Protein AF-A0A380EKI6-F1 (afdb_monomer)

Secondary structure (DSSP, 8-state):
---S----SEEEEEEESS-HHHIIIIISSSS--GGG----HHHHHHHHHH-HHHHHHHHH--TT--SHHHHHHHHHHHHHHHHHHH-----TTSEEEEEEE--SSPPEEEETTEEEE-

Mean predicted aligned error: 5.76 Å

Nearest PDB structures (foldseek):
  4wd9-assembly1_A  TM=7.090E-01  e=1.081E-03  Lactococcus lactis subsp. lactis
  6ec8-assembly1_A  TM=7.408E-01  e=1.265E+00  Thermobispora bispora DSM 43833
  6ec7-assembly1_A  TM=7.057E-01  e=3.407E+00  Thermobispora bispora DSM 43833
  7chw-assembly1_D  TM=2.051E-01  e=2.009E+00  Escherichia coli

InterPro domains:
  IPR006827 Lantibiotic dehydratase, N-terminal [PF04738] (40-114)

Foldseek 3Di:
DDDPDDDDQKDKDFFFQAALVLCVVAPPDPDGDPVVPPQDPLNLVQCCQQPVVLSVLVVPDDCVDDDPSNVVSVVVSSVLSCQRHPPRPDDRSRMDMDMDGDDPDWDFDDDPPDTDTD

Organism: Staphylococcus aureus (NCBI:txid1280)

Sequence (118 aa):
MNTIYEPSSICMIRTPLLSVEFFNLFLNTEQIKYSDLQLNAQMKESILTTTFNLYCTLQEINFDGDNKKVRDAKESLLKYLIRMSTRPTPFGLLSGINLGHFVNEPTRLKVGNSIKNM

Radius of gyration: 19.7 Å; Cα contacts (8 Å, |Δi|>4): 124; chains: 1; bounding box: 50×30×52 Å

Solvent-accessible surface area (backbone atoms only — not comparabl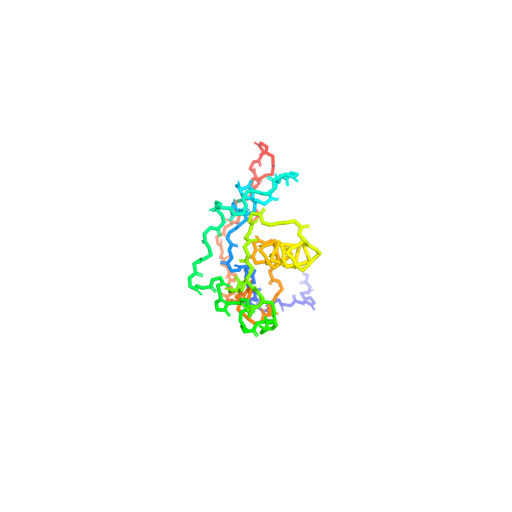e to full-atom values): 7199 Å² total; per-residue (Å²): 132,86,79,90,74,81,81,71,70,58,46,82,41,57,38,30,64,41,55,55,61,55,33,61,76,63,60,71,57,97,75,70,60,74,86,75,61,69,77,47,70,66,58,50,49,28,38,38,75,69,37,52,70,58,43,57,48,65,74,72,54,57,88,89,52,80,50,70,71,40,47,56,48,52,54,52,50,51,55,49,54,47,39,19,17,71,39,36,67,74,49,76,64,34,14,45,76,47,83,38,68,80,68,95,68,70,50,78,46,71,60,89,96,44,79,45,84,85

pLDDT: mean 91.77, std 7.47, range [61.34, 97.75]

Structure (mmCIF, N/CA/C/O backbone):
data_AF-A0A380EKI6-F1
#
_entry.id   AF-A0A380EKI6-F1
#
loop_
_atom_site.group_PDB
_atom_site.id
_atom_site.type_symbol
_atom_site.label_atom_id
_atom_site.label_alt_id
_atom_site.label_comp_id
_atom_site.label_asym_id
_atom_site.label_entity_id
_atom_site.label_seq_id
_atom_site.pdbx_PDB_ins_code
_atom_site.Cartn_x
_atom_site.Cartn_y
_atom_site.Cartn_z
_atom_site.occupancy
_atom_site.B_iso_or_equiv
_atom_site.auth_seq_id
_atom_site.auth_comp_id
_atom_site.auth_asym_id
_atom_site.auth_atom_id
_atom_site.pdbx_PDB_model_num
ATOM 1 N N . MET A 1 1 ? 32.087 0.991 -31.897 1.00 63.03 1 MET A N 1
ATOM 2 C CA . MET A 1 1 ? 32.115 1.150 -30.426 1.00 63.03 1 MET A CA 1
ATOM 3 C C . MET A 1 1 ? 31.980 -0.236 -29.826 1.00 63.03 1 MET A C 1
ATOM 5 O O . MET A 1 1 ? 31.053 -0.927 -30.222 1.00 63.03 1 MET A O 1
ATOM 9 N N . ASN A 1 2 ? 32.891 -0.663 -28.948 1.00 73.88 2 ASN A N 1
ATOM 10 C CA . ASN A 1 2 ? 32.706 -1.919 -28.216 1.00 73.88 2 ASN A CA 1
ATOM 11 C C . ASN A 1 2 ? 31.655 -1.696 -27.129 1.00 73.88 2 ASN A C 1
ATOM 13 O O . ASN A 1 2 ? 31.826 -0.829 -26.272 1.00 73.88 2 ASN A O 1
ATOM 17 N N . THR A 1 3 ? 30.564 -2.451 -27.187 1.00 79.44 3 THR A N 1
ATOM 18 C CA . THR A 1 3 ? 29.515 -2.434 -26.169 1.00 79.44 3 THR A CA 1
ATOM 19 C C . THR A 1 3 ? 30.062 -3.084 -24.897 1.00 79.44 3 THR A C 1
ATOM 21 O O . THR A 1 3 ? 30.379 -4.267 -24.897 1.00 79.44 3 THR A O 1
ATOM 24 N N . ILE A 1 4 ? 30.217 -2.308 -23.822 1.00 93.12 4 ILE A N 1
ATOM 25 C CA . ILE A 1 4 ? 30.750 -2.788 -22.529 1.00 93.12 4 ILE A CA 1
ATOM 26 C C . ILE A 1 4 ? 29.670 -3.378 -21.608 1.00 93.12 4 ILE A C 1
ATOM 28 O O . ILE A 1 4 ? 29.990 -3.915 -20.551 1.00 93.12 4 ILE A O 1
ATOM 32 N N . TYR A 1 5 ? 28.395 -3.250 -21.987 1.00 90.38 5 TYR A N 1
ATOM 33 C CA . TYR A 1 5 ? 27.251 -3.752 -21.233 1.00 90.38 5 TYR A CA 1
ATOM 34 C C . TYR A 1 5 ? 26.081 -4.073 -22.161 1.00 90.38 5 TYR A C 1
ATOM 36 O O . TYR A 1 5 ? 25.671 -3.231 -22.960 1.00 90.38 5 TYR A O 1
ATOM 44 N N . GLU A 1 6 ? 25.515 -5.262 -21.998 1.00 89.12 6 GLU A N 1
ATOM 45 C CA . GLU A 1 6 ? 24.295 -5.693 -22.669 1.00 89.12 6 GLU A CA 1
ATOM 46 C C . GLU A 1 6 ? 23.204 -5.908 -21.605 1.00 89.12 6 GLU A C 1
ATOM 48 O O . GLU A 1 6 ? 23.411 -6.695 -20.674 1.00 89.12 6 GLU A O 1
ATOM 53 N N . PRO A 1 7 ? 22.071 -5.180 -21.666 1.00 87.38 7 PRO A N 1
ATOM 54 C CA . PRO A 1 7 ? 20.991 -5.371 -20.712 1.00 87.38 7 PRO A CA 1
ATOM 55 C C . PRO A 1 7 ? 20.310 -6.724 -20.925 1.00 87.38 7 PRO A C 1
ATOM 57 O O . PRO A 1 7 ? 20.217 -7.233 -22.039 1.00 87.38 7 PRO A O 1
ATOM 60 N N . SER A 1 8 ? 19.756 -7.273 -19.846 1.00 91.56 8 SER A N 1
ATOM 61 C CA . SER A 1 8 ? 18.812 -8.387 -19.942 1.00 91.56 8 SER A CA 1
ATOM 62 C C . SER A 1 8 ? 17.632 -8.010 -20.845 1.00 91.56 8 SER A C 1
ATOM 64 O O . SER A 1 8 ? 17.140 -6.883 -20.785 1.00 91.56 8 SER A O 1
ATOM 66 N N . SER A 1 9 ? 17.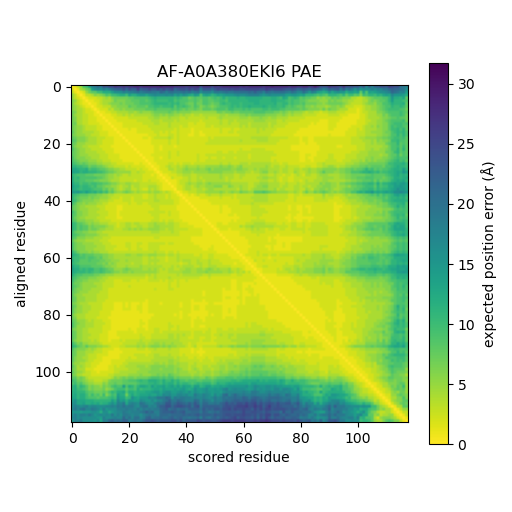116 -8.967 -21.622 1.00 90.81 9 SER A N 1
ATOM 67 C CA . SER A 1 9 ? 15.893 -8.788 -22.420 1.00 90.81 9 SER A CA 1
ATOM 68 C C . SER A 1 9 ? 14.625 -8.660 -21.566 1.00 90.81 9 SER A C 1
ATOM 70 O O . SER A 1 9 ? 13.565 -8.295 -22.082 1.00 90.81 9 SER A O 1
ATOM 72 N N . ILE A 1 10 ? 14.741 -8.938 -20.262 1.00 94.88 10 ILE A N 1
ATOM 73 C CA . ILE A 1 10 ? 13.667 -8.839 -19.275 1.00 94.88 10 ILE A CA 1
ATOM 74 C C . ILE A 1 10 ? 14.005 -7.863 -18.148 1.00 94.88 10 ILE A C 1
ATOM 76 O O . ILE A 1 10 ? 15.150 -7.776 -17.696 1.00 94.88 10 ILE A O 1
ATOM 80 N N . CYS A 1 11 ? 12.979 -7.185 -17.640 1.00 94.75 11 CYS A N 1
ATOM 81 C CA . CYS A 1 11 ? 13.043 -6.338 -16.454 1.00 94.75 11 CYS A CA 1
ATOM 82 C C . CYS A 1 11 ? 11.931 -6.697 -15.457 1.00 94.75 11 CYS A C 1
ATOM 84 O O . CYS A 1 11 ? 10.950 -7.353 -15.800 1.00 94.75 11 CYS A O 1
ATOM 86 N N . MET A 1 12 ? 12.077 -6.273 -14.201 1.00 96.06 12 MET A N 1
ATOM 87 C CA . MET A 1 12 ? 11.024 -6.421 -13.196 1.00 96.06 12 MET A CA 1
ATOM 88 C C . MET A 1 12 ? 10.156 -5.164 -13.169 1.00 96.06 12 MET A C 1
ATOM 90 O O . MET A 1 12 ? 10.627 -4.081 -12.816 1.00 96.06 12 MET A O 1
ATOM 94 N N . ILE A 1 13 ? 8.872 -5.325 -13.471 1.00 96.31 13 ILE A N 1
ATOM 95 C CA . ILE A 1 13 ? 7.844 -4.307 -13.265 1.00 96.31 13 ILE A CA 1
ATOM 96 C C . ILE A 1 13 ? 7.301 -4.471 -11.849 1.00 96.31 13 ILE A C 1
ATOM 98 O O . ILE A 1 13 ? 7.070 -5.587 -11.389 1.00 96.31 13 ILE A O 1
ATOM 102 N N . ARG A 1 14 ? 7.112 -3.356 -11.143 1.00 97.19 14 ARG A N 1
ATOM 103 C CA . ARG A 1 14 ? 6.589 -3.339 -9.774 1.00 97.19 14 ARG A CA 1
ATOM 104 C C . ARG A 1 14 ? 5.472 -2.313 -9.692 1.00 97.19 14 ARG A C 1
ATOM 106 O O . ARG A 1 14 ? 5.694 -1.159 -10.061 1.00 97.19 14 ARG A O 1
ATOM 113 N N . THR A 1 15 ? 4.305 -2.716 -9.208 1.00 96.81 15 THR A N 1
ATOM 114 C CA . THR A 1 15 ? 3.116 -1.853 -9.151 1.00 96.81 15 THR A CA 1
ATOM 115 C C . THR A 1 15 ? 2.470 -1.921 -7.770 1.00 96.81 15 THR A C 1
ATOM 117 O O . THR A 1 15 ? 2.395 -3.009 -7.193 1.00 96.81 15 THR A O 1
ATOM 120 N N . PRO A 1 16 ? 2.004 -0.792 -7.204 1.00 97.75 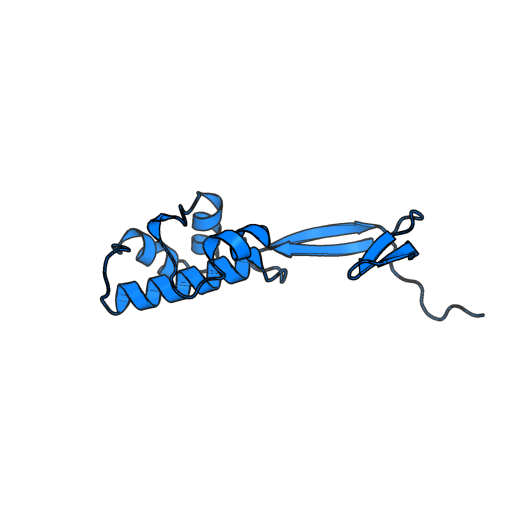16 PRO A N 1
ATOM 121 C CA . PRO A 1 16 ? 1.156 -0.822 -6.013 1.00 97.75 16 PRO A CA 1
ATOM 122 C C . PRO A 1 16 ? -0.140 -1.610 -6.284 1.00 97.75 16 PRO A C 1
ATOM 124 O O . PRO A 1 16 ? -0.527 -1.779 -7.441 1.00 97.75 16 PRO A O 1
ATOM 127 N N . LEU A 1 17 ? -0.794 -2.115 -5.232 1.00 97.06 17 LEU A N 1
ATOM 128 C CA . LEU A 1 17 ? -2.067 -2.840 -5.361 1.00 97.06 17 LEU A CA 1
ATOM 129 C C . LEU A 1 17 ? -3.196 -1.945 -5.899 1.00 97.06 17 LEU A C 1
ATOM 131 O O . LEU A 1 17 ? -4.021 -2.385 -6.694 1.00 97.06 17 LEU A O 1
ATOM 135 N N . LEU A 1 18 ? -3.248 -0.704 -5.424 1.00 96.75 18 LEU A N 1
ATOM 136 C CA . LEU A 1 18 ? -4.243 0.298 -5.782 1.00 96.75 18 LEU A CA 1
ATOM 137 C C . LEU A 1 18 ? -3.644 1.277 -6.790 1.00 96.75 18 LEU A C 1
ATOM 139 O O . LEU A 1 18 ? -2.434 1.507 -6.819 1.00 96.75 18 LEU A O 1
ATOM 143 N N . SER A 1 19 ? -4.501 1.892 -7.599 1.0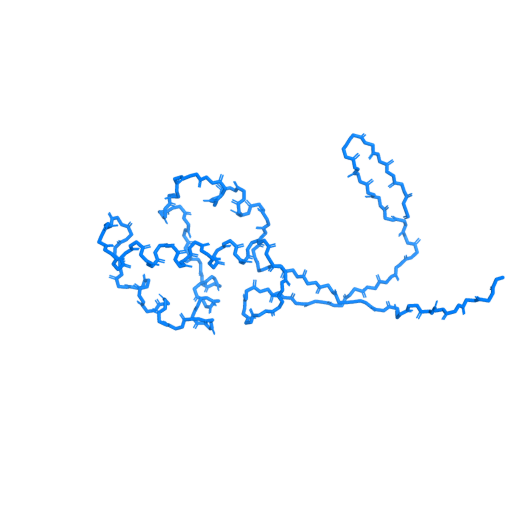0 95.38 19 SER A N 1
ATOM 144 C CA . SER A 1 19 ? -4.059 2.915 -8.540 1.00 95.38 19 SER A CA 1
ATOM 145 C C . SER A 1 19 ? -3.696 4.220 -7.819 1.00 95.38 19 SER A C 1
ATOM 147 O O . SER A 1 19 ? -4.162 4.494 -6.708 1.00 95.38 19 SER A O 1
ATOM 149 N N . VAL A 1 20 ? -2.882 5.058 -8.462 1.00 96.00 20 VAL A N 1
ATOM 150 C CA . VAL A 1 20 ? -2.536 6.384 -7.924 1.00 96.00 20 VAL A CA 1
ATOM 151 C C . VAL A 1 20 ? -3.759 7.311 -7.879 1.00 96.00 20 VAL A C 1
ATOM 153 O O . VAL A 1 20 ? -3.854 8.190 -7.026 1.00 96.00 20 VAL A O 1
ATOM 156 N N . GLU A 1 21 ? -4.749 7.084 -8.742 1.00 96.00 21 GLU A N 1
ATOM 157 C CA . GLU A 1 21 ? -6.028 7.793 -8.728 1.00 96.00 21 GLU A CA 1
ATOM 158 C C . GLU A 1 21 ? -6.792 7.551 -7.423 1.00 96.00 21 GLU A C 1
ATOM 160 O O . GLU A 1 21 ? -7.415 8.484 -6.926 1.00 96.00 21 GLU A O 1
ATOM 165 N N . PHE A 1 22 ? -6.690 6.362 -6.812 1.00 95.69 22 PHE A N 1
ATOM 166 C CA . PHE A 1 22 ? -7.267 6.112 -5.486 1.00 95.69 22 PHE A CA 1
ATOM 167 C C . PHE A 1 22 ? -6.705 7.086 -4.441 1.00 95.69 22 PHE A C 1
ATOM 169 O O . PHE A 1 22 ? -7.459 7.676 -3.667 1.00 95.69 22 PHE A O 1
ATOM 176 N N . PHE A 1 23 ? -5.384 7.300 -4.442 1.00 96.31 23 PHE A N 1
ATOM 177 C CA . PHE A 1 23 ? -4.756 8.290 -3.567 1.00 96.31 23 PHE A CA 1
ATOM 178 C C . PHE A 1 23 ? -5.297 9.693 -3.849 1.00 96.31 23 PHE A C 1
ATOM 180 O O . PHE A 1 23 ? -5.732 10.377 -2.926 1.00 96.31 23 PHE A O 1
ATOM 187 N N . ASN A 1 24 ? -5.321 10.103 -5.118 1.00 95.50 24 ASN A N 1
ATOM 188 C CA . ASN A 1 24 ? -5.755 11.446 -5.501 1.00 95.50 24 ASN A CA 1
ATOM 189 C C . ASN A 1 24 ? -7.221 11.728 -5.145 1.00 95.50 24 ASN A C 1
ATOM 191 O O . ASN A 1 24 ? -7.538 12.842 -4.742 1.00 95.50 24 ASN A O 1
ATOM 195 N N . LEU A 1 25 ? -8.101 10.734 -5.287 1.00 94.00 25 LEU A N 1
ATOM 196 C CA . LEU A 1 25 ? -9.533 10.882 -5.031 1.00 94.00 25 LEU A CA 1
ATOM 197 C C . LEU A 1 25 ? -9.875 10.858 -3.540 1.00 94.00 25 LEU A C 1
ATOM 199 O O . LEU A 1 25 ? -10.747 11.610 -3.113 1.00 94.00 25 LEU A O 1
ATOM 203 N N . PHE A 1 26 ? -9.212 10.003 -2.754 1.00 94.62 26 PHE A N 1
ATOM 204 C CA . PHE A 1 26 ? -9.653 9.716 -1.385 1.00 94.62 26 PHE A CA 1
ATOM 205 C C . PHE A 1 26 ? -8.666 10.118 -0.287 1.00 94.62 26 PHE A C 1
ATOM 207 O O . PHE A 1 26 ? -9.081 10.315 0.854 1.00 94.62 26 PHE A O 1
ATOM 214 N N . LEU A 1 27 ? -7.367 10.202 -0.592 1.00 95.19 27 LEU A N 1
ATOM 215 C CA . LEU A 1 27 ? -6.306 10.335 0.416 1.00 95.19 27 LEU A CA 1
ATOM 216 C C . LEU A 1 27 ? -5.540 11.659 0.329 1.00 95.19 27 LEU A C 1
ATOM 218 O O . LEU A 1 27 ? -4.937 12.074 1.314 1.00 95.19 27 LEU A O 1
ATOM 222 N N . ASN A 1 28 ? -5.560 12.326 -0.827 1.00 94.75 28 ASN A N 1
ATOM 223 C CA . ASN A 1 28 ? -4.864 13.590 -1.062 1.00 94.75 28 ASN A CA 1
ATOM 224 C C . ASN A 1 28 ? -5.671 14.798 -0.550 1.00 94.75 28 ASN A C 1
ATOM 226 O O . ASN A 1 28 ? -6.026 15.702 -1.303 1.00 94.75 28 ASN A O 1
ATOM 230 N N . THR A 1 29 ? -6.018 14.775 0.734 1.00 93.12 29 THR A N 1
ATOM 231 C CA . THR A 1 29 ? -6.798 15.813 1.415 1.00 93.12 29 THR A CA 1
ATOM 232 C C . THR A 1 29 ? -6.396 15.891 2.885 1.00 93.12 29 THR A C 1
ATOM 234 O O . THR A 1 29 ? -5.965 14.901 3.475 1.00 93.12 29 THR A O 1
ATOM 237 N N . GLU A 1 30 ? -6.561 17.062 3.497 1.00 89.88 30 GLU A N 1
ATOM 238 C CA . GLU A 1 30 ? -6.305 17.264 4.928 1.00 89.88 30 GLU A CA 1
ATOM 239 C C . GLU A 1 30 ? -7.364 16.592 5.815 1.00 89.88 30 GLU A C 1
ATOM 241 O O . GLU A 1 30 ? -7.083 16.223 6.955 1.00 89.88 30 GLU A O 1
ATOM 246 N N . GLN A 1 31 ? -8.584 16.410 5.298 1.00 90.25 31 GLN A N 1
ATOM 247 C CA . GLN A 1 31 ? -9.706 15.833 6.038 1.00 90.25 31 GLN A CA 1
ATOM 248 C C . GLN A 1 31 ? -10.199 14.557 5.358 1.00 90.25 31 GLN A C 1
ATOM 250 O O . GLN A 1 31 ? -11.005 14.587 4.427 1.00 90.25 31 GLN A O 1
ATOM 255 N N . ILE A 1 32 ? -9.705 13.418 5.845 1.00 91.75 32 ILE A N 1
ATOM 256 C CA . ILE A 1 32 ? -10.084 12.096 5.346 1.00 91.75 32 ILE A CA 1
ATOM 257 C C . ILE A 1 32 ? -11.497 11.738 5.813 1.00 91.75 32 ILE A C 1
ATOM 259 O O . ILE A 1 32 ? -11.768 11.635 7.012 1.00 91.75 32 ILE A O 1
ATOM 263 N N . LYS A 1 33 ? -12.385 11.469 4.854 1.00 90.00 33 LYS A N 1
ATOM 264 C CA . LYS A 1 33 ? -13.718 10.912 5.104 1.00 90.00 33 LYS A CA 1
ATOM 265 C C . LYS A 1 33 ? -13.644 9.389 5.115 1.00 90.00 33 LYS A C 1
ATOM 267 O O . LYS A 1 33 ? -13.760 8.737 4.083 1.00 90.00 33 LYS A O 1
ATOM 272 N N . TYR A 1 34 ? -13.435 8.807 6.296 1.00 88.25 34 TYR A N 1
ATOM 273 C CA . TYR A 1 34 ? -13.297 7.351 6.446 1.00 88.25 34 TYR A CA 1
ATOM 274 C C . TYR A 1 34 ? -14.546 6.563 6.014 1.00 88.25 34 TYR A C 1
ATOM 276 O O . TYR A 1 34 ? -14.415 5.409 5.613 1.00 88.25 34 TYR A O 1
ATOM 284 N N . SER A 1 35 ? -15.728 7.190 6.025 1.00 82.88 35 SER A N 1
ATOM 285 C CA . SER A 1 35 ? -16.971 6.638 5.467 1.00 82.88 35 SER A CA 1
ATOM 286 C C . SER A 1 35 ? -16.869 6.289 3.979 1.00 82.88 35 SER A C 1
ATOM 288 O O . SER A 1 35 ? -17.494 5.331 3.526 1.00 82.88 35 SER A O 1
ATOM 290 N N . ASP A 1 36 ? -16.067 7.044 3.227 1.00 85.50 36 ASP A N 1
ATOM 291 C CA . ASP A 1 36 ? -15.981 6.946 1.767 1.00 85.50 36 ASP A CA 1
ATOM 292 C C . ASP A 1 36 ? -14.956 5.880 1.340 1.00 85.50 36 ASP A C 1
ATOM 294 O O . ASP A 1 36 ? -14.986 5.388 0.215 1.00 85.50 36 ASP A O 1
ATOM 298 N N . LEU A 1 37 ? -14.075 5.464 2.258 1.00 87.19 37 LEU A N 1
ATOM 299 C CA . LEU A 1 37 ? -12.963 4.539 2.018 1.00 87.19 37 LEU A CA 1
ATOM 300 C C . LEU A 1 37 ? -13.363 3.058 1.943 1.00 87.19 37 LEU A C 1
ATOM 302 O O . LEU A 1 37 ? -12.479 2.219 2.094 1.00 87.19 37 LEU A O 1
ATOM 306 N N . GLN A 1 38 ? -14.652 2.736 1.752 1.00 84.12 38 GLN A N 1
ATOM 307 C CA . GLN A 1 38 ? -15.238 1.383 1.810 1.00 84.12 38 GLN A CA 1
ATOM 308 C C . GLN A 1 38 ? -14.220 0.261 1.54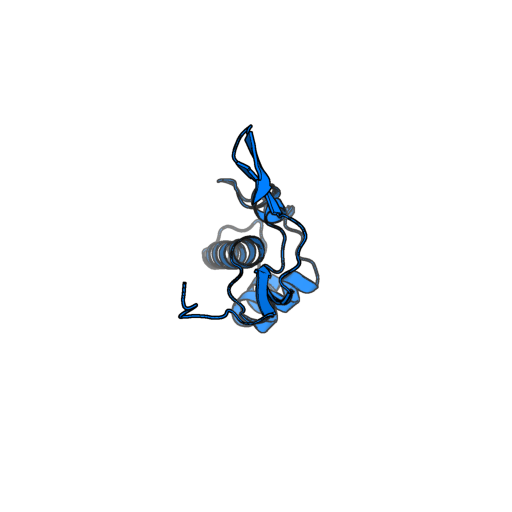1 1.00 84.12 38 GLN A C 1
ATOM 310 O O . GLN A 1 38 ? -13.914 -0.074 0.396 1.00 84.12 38 GLN A O 1
ATOM 315 N N . LEU A 1 39 ? -13.671 -0.313 2.622 1.00 91.62 39 LEU A N 1
ATOM 316 C CA . LEU A 1 39 ? -12.585 -1.283 2.510 1.00 91.62 39 LEU A CA 1
ATOM 317 C C . LEU A 1 39 ? -13.125 -2.578 1.901 1.00 91.62 39 LEU A C 1
ATOM 319 O O . LEU A 1 39 ? -13.877 -3.321 2.546 1.00 91.62 39 LEU A O 1
ATOM 323 N N . ASN A 1 40 ? -12.725 -2.850 0.662 1.00 93.06 40 ASN A N 1
ATOM 324 C CA . ASN A 1 40 ? -13.093 -4.076 -0.030 1.00 93.06 40 ASN A CA 1
ATOM 325 C C . ASN A 1 40 ? -12.332 -5.292 0.542 1.00 93.06 40 ASN A C 1
ATOM 327 O O . ASN A 1 40 ? -11.444 -5.161 1.391 1.00 93.06 40 ASN A O 1
ATOM 331 N N . ALA A 1 41 ? -12.700 -6.494 0.092 1.00 95.25 41 ALA A N 1
ATOM 332 C CA . ALA A 1 41 ? -12.098 -7.736 0.576 1.00 95.25 41 ALA A CA 1
ATOM 333 C C . ALA A 1 41 ? -10.575 -7.777 0.362 1.00 95.25 41 ALA A C 1
ATOM 335 O O . ALA A 1 41 ? -9.851 -8.140 1.284 1.00 95.25 41 ALA A O 1
ATOM 336 N N . GLN A 1 42 ? -10.091 -7.321 -0.798 1.00 95.00 42 GLN A N 1
ATOM 337 C CA . GLN A 1 42 ? -8.661 -7.303 -1.116 1.00 95.00 42 GLN A CA 1
ATOM 338 C C . GLN A 1 42 ? -7.891 -6.381 -0.167 1.00 95.00 42 GLN A C 1
ATOM 340 O O . GLN A 1 42 ? -6.876 -6.776 0.388 1.00 95.00 42 GLN A O 1
ATOM 345 N N . MET A 1 43 ? -8.398 -5.175 0.098 1.00 96.06 43 MET A N 1
ATOM 346 C CA . MET A 1 43 ? -7.761 -4.232 1.024 1.00 96.06 43 MET A CA 1
ATOM 347 C C . MET A 1 43 ? -7.703 -4.795 2.447 1.00 96.06 43 MET A C 1
ATOM 349 O O . MET A 1 43 ? -6.683 -4.672 3.126 1.00 96.06 43 MET A O 1
ATOM 353 N N . LYS A 1 44 ? -8.789 -5.433 2.898 1.00 95.81 44 LYS A N 1
ATOM 354 C CA . LYS A 1 44 ? -8.857 -6.081 4.214 1.00 95.81 44 LYS A CA 1
ATOM 355 C C . LYS A 1 44 ? -7.860 -7.230 4.325 1.00 95.81 44 LYS A C 1
ATOM 357 O O . LYS A 1 44 ? -7.146 -7.304 5.321 1.00 95.81 44 LYS A O 1
ATOM 362 N N . GLU A 1 45 ? -7.772 -8.078 3.305 1.00 97.06 45 GLU A N 1
ATOM 363 C CA . GLU A 1 45 ? -6.815 -9.184 3.242 1.00 97.06 45 GLU A CA 1
ATOM 364 C C . GLU A 1 45 ? -5.364 -8.682 3.202 1.00 97.06 45 GLU A C 1
ATOM 366 O O . GLU A 1 45 ? -4.497 -9.195 3.914 1.00 97.06 45 GLU A O 1
ATOM 371 N N . SER A 1 46 ? -5.092 -7.615 2.450 1.00 96.81 46 SER A N 1
ATOM 372 C CA . SER A 1 46 ? -3.771 -6.990 2.411 1.00 96.81 46 SER A CA 1
ATOM 373 C C . SER A 1 46 ? -3.350 -6.421 3.763 1.00 96.81 46 SER A C 1
ATOM 375 O O . SER A 1 46 ? -2.192 -6.565 4.160 1.00 96.81 46 SER A O 1
ATOM 377 N N . ILE A 1 47 ? -4.280 -5.821 4.510 1.00 97.12 47 ILE A N 1
ATOM 378 C CA . ILE A 1 47 ? -4.018 -5.363 5.879 1.00 97.12 47 ILE A CA 1
ATOM 379 C C . ILE A 1 47 ? -3.830 -6.561 6.815 1.00 97.12 47 ILE A C 1
ATOM 381 O O . ILE A 1 47 ? -2.862 -6.572 7.567 1.00 97.12 47 ILE A O 1
ATOM 385 N N . LEU A 1 48 ? -4.691 -7.580 6.745 1.00 96.69 48 LEU A N 1
ATOM 386 C CA . LEU A 1 48 ? -4.607 -8.798 7.559 1.00 96.69 48 LEU A CA 1
ATOM 387 C C . LEU A 1 48 ? -3.243 -9.485 7.430 1.00 96.69 48 LEU A C 1
ATOM 389 O O . LEU A 1 48 ? -2.594 -9.768 8.436 1.00 96.69 48 LEU A O 1
ATOM 393 N N . THR A 1 49 ? -2.799 -9.716 6.195 1.00 94.50 49 THR A N 1
ATOM 394 C CA . THR A 1 49 ? -1.531 -10.399 5.890 1.00 94.50 49 THR A CA 1
ATOM 395 C C . THR A 1 49 ? -0.303 -9.568 6.248 1.00 94.50 49 THR A C 1
ATOM 397 O O . THR A 1 49 ? 0.766 -10.126 6.485 1.00 94.50 49 THR A O 1
ATOM 400 N N . THR A 1 50 ? -0.442 -8.243 6.322 1.00 93.75 50 THR A N 1
ATOM 401 C CA . THR A 1 50 ? 0.672 -7.349 6.649 1.00 93.75 50 THR A CA 1
ATOM 402 C C . THR A 1 50 ? 0.742 -6.992 8.136 1.00 93.75 50 THR A C 1
ATOM 404 O O . THR A 1 50 ? 1.824 -6.827 8.697 1.00 93.75 50 THR A O 1
ATOM 407 N N . THR A 1 51 ? -0.407 -6.834 8.789 1.00 94.62 51 THR A N 1
ATOM 408 C CA . THR A 1 51 ? -0.516 -6.415 10.186 1.00 94.62 51 THR A CA 1
ATOM 409 C C . THR A 1 51 ? -1.824 -6.898 10.819 1.00 94.62 51 THR A C 1
ATOM 411 O O . THR A 1 51 ? -2.849 -6.214 10.868 1.00 94.62 51 THR A O 1
ATOM 414 N N . PHE A 1 52 ? -1.759 -8.097 11.394 1.00 95.56 52 PHE A N 1
ATOM 415 C CA . PHE A 1 52 ? -2.886 -8.726 12.079 1.00 95.56 52 PHE A CA 1
ATOM 416 C C . PHE A 1 52 ? -3.514 -7.833 13.167 1.00 95.56 52 PHE A C 1
ATOM 418 O O . PHE A 1 52 ? -4.731 -7.686 13.227 1.00 95.56 52 PHE A O 1
ATOM 425 N N . ASN A 1 53 ? -2.695 -7.160 13.984 1.00 96.56 53 ASN A N 1
ATOM 426 C CA . ASN A 1 53 ? -3.192 -6.302 15.067 1.00 96.56 53 ASN A CA 1
ATOM 427 C C . ASN A 1 53 ? -4.016 -5.110 14.559 1.00 96.56 53 ASN A C 1
ATOM 429 O O . ASN A 1 53 ? -5.039 -4.772 15.161 1.00 96.56 53 ASN A O 1
ATOM 433 N N . LEU A 1 54 ? -3.596 -4.475 13.456 1.00 96.56 54 LEU A N 1
ATOM 434 C CA . LEU A 1 54 ? -4.379 -3.402 12.848 1.00 96.56 54 LEU A CA 1
ATOM 435 C C . LEU A 1 54 ? -5.691 -3.962 12.300 1.00 96.56 54 LEU A C 1
ATOM 437 O O . LEU A 1 54 ? -6.740 -3.394 12.576 1.00 96.56 54 LEU A O 1
ATOM 441 N N . TYR A 1 55 ? -5.650 -5.093 11.592 1.00 97.25 55 TYR A N 1
ATOM 442 C CA . TYR A 1 55 ? -6.854 -5.745 11.075 1.00 97.25 55 TYR A CA 1
ATOM 443 C C . TYR A 1 55 ? -7.886 -6.041 12.176 1.00 97.25 55 TYR A C 1
ATOM 445 O O . TYR A 1 55 ? -9.057 -5.699 12.021 1.00 97.25 55 TYR A O 1
ATOM 453 N N . CYS A 1 56 ? -7.465 -6.613 13.307 1.00 97.38 56 CYS A N 1
ATOM 454 C CA . CYS A 1 56 ? -8.346 -6.841 14.456 1.00 97.38 56 CYS A CA 1
ATOM 455 C C . CYS A 1 56 ? -8.899 -5.527 15.015 1.00 97.38 56 CYS A C 1
ATOM 457 O O . CYS A 1 56 ? -10.103 -5.392 15.209 1.00 97.38 56 CYS A O 1
ATOM 459 N N . THR A 1 57 ? -8.039 -4.520 15.188 1.00 96.88 57 THR A N 1
ATOM 460 C CA . THR A 1 57 ? -8.455 -3.207 15.698 1.00 96.88 57 THR A CA 1
ATOM 461 C C . THR A 1 57 ? -9.526 -2.567 14.811 1.00 96.88 57 THR A C 1
ATOM 463 O O . THR A 1 57 ? -10.509 -2.046 15.329 1.00 96.88 57 THR A O 1
ATOM 466 N N . LEU A 1 58 ? -9.376 -2.638 13.484 1.00 95.12 58 LEU A N 1
ATOM 467 C CA . LEU A 1 58 ? -10.324 -2.065 12.521 1.00 95.12 58 LEU A CA 1
ATOM 468 C C . LEU A 1 58 ? -11.713 -2.720 12.559 1.00 95.12 58 LEU A C 1
ATOM 470 O O . LEU A 1 58 ? -12.674 -2.093 12.123 1.00 95.12 58 LEU A O 1
ATOM 474 N N . GLN A 1 59 ? -11.833 -3.946 13.075 1.00 93.44 59 GLN A N 1
ATOM 475 C CA . GLN A 1 59 ? -13.126 -4.618 13.259 1.00 93.44 59 GLN A CA 1
ATOM 476 C C . GLN A 1 59 ? -13.862 -4.162 14.525 1.00 93.44 59 GLN A C 1
ATOM 478 O O . GLN A 1 59 ? -15.079 -4.295 14.607 1.00 93.44 59 GLN A O 1
ATOM 483 N N . GLU A 1 60 ? -13.136 -3.636 15.511 1.00 94.12 60 GLU A N 1
ATOM 484 C CA . GLU A 1 60 ? -13.687 -3.262 16.817 1.00 94.12 60 GLU A CA 1
ATOM 485 C C . GLU A 1 60 ? -13.993 -1.767 16.936 1.00 94.12 60 GLU A C 1
ATOM 487 O O . GLU A 1 60 ? -14.785 -1.358 17.787 1.00 94.12 60 GLU A O 1
ATOM 492 N N . ILE A 1 61 ? -13.312 -0.925 16.154 1.00 94.12 61 ILE A N 1
ATOM 493 C CA . ILE A 1 61 ? -13.433 0.525 16.293 1.00 94.12 61 ILE A CA 1
ATOM 494 C C . ILE A 1 61 ? -14.667 1.081 15.580 1.00 94.12 61 ILE A C 1
ATOM 496 O O . ILE A 1 61 ? -15.036 0.658 14.489 1.00 94.12 61 ILE A O 1
ATOM 500 N N . ASN A 1 62 ? -15.243 2.128 16.170 1.00 92.31 62 ASN A N 1
ATOM 501 C CA . ASN A 1 62 ? -16.148 3.025 15.465 1.00 92.31 62 ASN A CA 1
ATOM 502 C C . ASN A 1 62 ? -15.333 4.158 14.818 1.00 92.31 62 ASN A C 1
ATOM 504 O O . ASN A 1 62 ? -14.667 4.920 15.525 1.00 92.31 62 ASN A O 1
ATOM 508 N N . PHE A 1 63 ? -15.402 4.284 13.490 1.00 90.56 63 PHE A N 1
ATOM 509 C CA . PHE A 1 63 ? -14.705 5.332 12.737 1.00 90.56 63 PHE A CA 1
ATOM 510 C C . PHE A 1 63 ? -15.216 6.749 13.021 1.00 90.56 63 PHE A C 1
ATOM 512 O O . PHE A 1 63 ? -14.479 7.696 12.762 1.00 90.56 63 PHE A O 1
ATOM 519 N N . ASP A 1 64 ? -16.389 6.923 13.625 1.00 90.44 64 ASP A N 1
ATOM 520 C CA . ASP A 1 64 ? -16.865 8.243 14.064 1.00 90.44 64 ASP A CA 1
ATOM 521 C C . ASP A 1 64 ? -16.289 8.653 15.431 1.00 90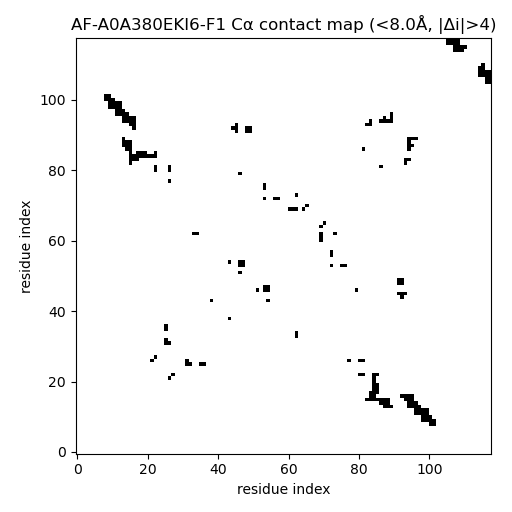.44 64 ASP A C 1
ATOM 523 O O . ASP A 1 64 ? -16.419 9.797 15.860 1.00 90.44 64 ASP A O 1
ATOM 527 N N . GLY A 1 65 ? -15.612 7.733 16.126 1.00 91.38 65 GLY A N 1
ATOM 528 C CA . GLY A 1 65 ? -14.961 8.013 17.401 1.00 91.38 65 GLY A CA 1
ATOM 529 C C . GLY A 1 65 ? -13.676 8.839 17.270 1.00 91.38 65 GLY A C 1
ATOM 530 O O . GLY A 1 65 ? -13.023 8.867 16.221 1.00 91.38 65 GLY A O 1
ATOM 531 N N . ASP A 1 66 ? -13.272 9.451 18.386 1.00 93.31 66 ASP A N 1
ATOM 532 C CA . ASP A 1 66 ? -12.052 10.275 18.474 1.00 93.31 66 ASP A CA 1
ATOM 533 C C . ASP A 1 66 ? -11.155 9.938 19.683 1.00 93.31 66 ASP A C 1
ATOM 535 O O . ASP A 1 66 ? -10.245 10.672 20.069 1.00 93.31 66 ASP A O 1
ATOM 539 N N . ASN A 1 67 ? -11.382 8.784 20.315 1.00 96.56 67 ASN A N 1
ATOM 540 C CA . ASN A 1 67 ? -10.472 8.324 21.361 1.00 96.56 67 ASN A CA 1
ATOM 541 C C . ASN A 1 67 ? -9.099 7.947 20.769 1.00 96.56 67 ASN A C 1
ATOM 543 O O . ASN A 1 67 ? -8.965 7.670 19.575 1.00 96.56 67 ASN A O 1
ATOM 547 N N . LYS A 1 68 ? -8.072 7.882 21.626 1.00 96.56 68 LYS A N 1
ATOM 548 C CA . LYS A 1 68 ? -6.692 7.585 21.212 1.00 96.56 68 LYS A CA 1
ATOM 549 C C . LYS A 1 68 ? -6.584 6.325 20.337 1.00 96.56 68 LYS A C 1
ATOM 551 O O . LYS A 1 68 ? -5.978 6.399 19.277 1.00 96.56 68 LYS A O 1
ATOM 556 N N . LYS A 1 69 ? -7.224 5.214 20.729 1.00 95.75 69 LYS A N 1
ATOM 557 C CA . LYS A 1 69 ? -7.202 3.947 19.968 1.00 95.75 69 LYS A CA 1
ATOM 558 C C . LYS A 1 69 ? -7.748 4.139 18.547 1.00 95.75 69 LYS A C 1
ATOM 560 O O . LYS A 1 69 ? -7.156 3.634 17.599 1.00 95.75 69 LYS A O 1
ATOM 565 N N . VAL A 1 70 ? -8.847 4.881 18.394 1.00 96.06 70 VAL A N 1
ATOM 566 C CA . VAL A 1 70 ? -9.453 5.160 17.082 1.00 96.06 70 VAL A CA 1
ATOM 567 C C . VAL A 1 70 ? -8.537 6.031 16.223 1.00 96.06 70 VAL A C 1
ATOM 569 O O . VAL A 1 70 ? -8.348 5.726 15.048 1.00 96.06 70 VAL A O 1
ATOM 572 N N . ARG A 1 71 ? -7.933 7.081 16.792 1.00 95.44 71 ARG A N 1
ATOM 573 C CA . ARG A 1 71 ? -7.002 7.959 16.061 1.00 95.44 71 ARG A CA 1
ATOM 574 C C . ARG A 1 71 ? -5.765 7.204 15.575 1.00 95.44 71 ARG A C 1
ATOM 576 O O . ARG A 1 71 ? -5.433 7.289 14.396 1.00 95.44 71 ARG A O 1
ATOM 583 N N . ASP A 1 72 ? -5.159 6.398 16.444 1.00 96.69 72 ASP A N 1
ATOM 584 C CA . AS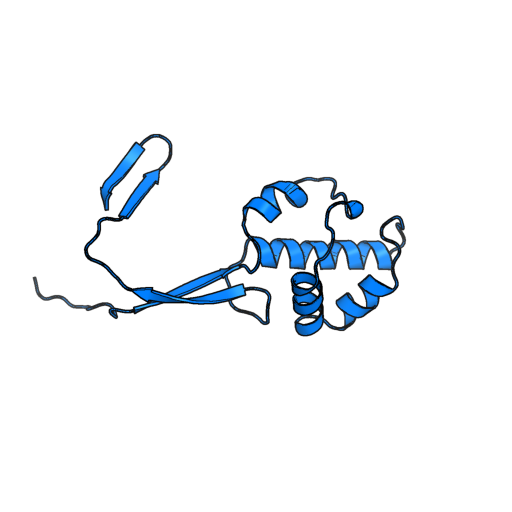P A 1 72 ? -3.969 5.606 16.115 1.00 96.69 72 ASP A CA 1
ATOM 585 C C . ASP A 1 72 ? -4.276 4.571 15.007 1.00 96.69 72 ASP A C 1
ATOM 587 O O . ASP A 1 72 ? -3.476 4.351 14.090 1.00 96.69 72 ASP A O 1
ATOM 591 N N . ALA A 1 73 ? -5.467 3.960 15.046 1.00 96.50 73 ALA A N 1
ATOM 592 C CA . ALA A 1 73 ? -5.933 3.025 14.022 1.00 96.50 73 ALA A CA 1
ATOM 593 C C . ALA A 1 73 ? -6.220 3.713 12.678 1.00 96.50 73 ALA A C 1
ATOM 595 O O . ALA A 1 73 ? -5.809 3.203 11.636 1.00 96.50 73 ALA A O 1
ATOM 596 N N . LYS A 1 74 ? -6.874 4.883 12.696 1.00 95.44 74 LYS A N 1
ATOM 597 C CA . LYS A 1 74 ? -7.122 5.730 11.517 1.00 95.44 74 LYS A CA 1
ATOM 598 C C . LYS A 1 74 ? -5.816 6.132 10.831 1.00 95.44 74 LYS A C 1
ATOM 600 O O . LYS A 1 74 ? -5.668 5.933 9.627 1.00 95.44 74 LYS A O 1
ATOM 605 N N . GLU A 1 75 ? -4.844 6.618 11.601 1.00 95.31 75 GLU A N 1
ATOM 606 C CA . GLU A 1 75 ? -3.523 6.995 11.092 1.00 95.31 75 GLU A CA 1
ATOM 607 C C . GLU A 1 75 ? -2.787 5.791 10.485 1.00 95.31 75 GLU A C 1
ATOM 609 O O . GLU A 1 75 ? -2.206 5.876 9.401 1.00 95.31 75 GLU A O 1
ATOM 614 N N . SER A 1 76 ? -2.840 4.640 11.158 1.00 96.94 76 SER A N 1
ATOM 615 C CA . SER A 1 76 ? -2.227 3.407 10.662 1.00 96.94 76 SER A CA 1
ATOM 616 C C . SER A 1 76 ? -2.882 2.926 9.366 1.00 96.94 76 SER A C 1
ATOM 618 O O . SER A 1 76 ? -2.176 2.608 8.408 1.00 96.94 76 SER A O 1
ATOM 620 N N . LEU A 1 77 ? -4.218 2.922 9.298 1.00 96.75 77 LEU A N 1
ATOM 621 C CA . LEU A 1 77 ? -4.962 2.594 8.083 1.00 96.75 77 LEU A CA 1
ATOM 622 C C . LEU A 1 77 ? -4.566 3.527 6.935 1.00 96.75 77 LEU A C 1
ATOM 624 O O . LEU A 1 77 ? -4.233 3.047 5.853 1.00 96.75 77 LEU A O 1
ATOM 628 N N . LEU A 1 78 ? -4.528 4.838 7.183 1.00 96.19 78 LEU A N 1
ATOM 629 C CA . LEU A 1 78 ? -4.141 5.834 6.187 1.00 96.19 78 LEU A CA 1
ATOM 630 C C . LEU A 1 78 ? -2.741 5.553 5.619 1.00 96.19 78 LEU A C 1
ATOM 632 O O . LEU A 1 78 ? -2.568 5.535 4.401 1.00 96.19 78 LEU A O 1
ATOM 636 N N . LYS A 1 79 ? -1.755 5.240 6.471 1.00 96.44 79 LYS A N 1
ATOM 637 C CA . LYS A 1 79 ? -0.398 4.861 6.030 1.00 96.44 79 LYS A CA 1
ATOM 638 C C . LYS A 1 79 ? -0.408 3.655 5.086 1.00 96.44 79 LYS A C 1
ATOM 640 O O . LYS A 1 79 ? 0.306 3.666 4.080 1.00 96.44 79 LYS A O 1
ATOM 645 N N . TYR A 1 80 ? -1.210 2.629 5.378 1.00 97.31 80 TYR A N 1
ATOM 646 C CA . TYR A 1 80 ? -1.324 1.452 4.511 1.00 97.31 80 TYR A CA 1
ATOM 647 C C . TYR A 1 80 ? -2.044 1.756 3.197 1.00 97.31 80 TYR A C 1
ATOM 649 O O . TYR A 1 80 ? -1.584 1.304 2.152 1.00 97.31 80 TYR A O 1
ATOM 657 N N . LEU A 1 81 ? -3.112 2.554 3.217 1.00 97.06 81 LEU A N 1
ATOM 658 C CA . LEU A 1 81 ? -3.828 2.966 2.006 1.00 97.06 81 LEU A CA 1
ATOM 659 C C . LEU A 1 81 ? -2.945 3.804 1.073 1.00 97.06 81 LEU A C 1
ATOM 661 O O . LEU A 1 81 ? -2.888 3.535 -0.128 1.00 97.06 81 LEU A O 1
ATOM 665 N N . ILE A 1 82 ? -2.191 4.760 1.626 1.00 96.94 82 ILE A N 1
ATOM 666 C CA . ILE A 1 82 ? -1.196 5.538 0.875 1.00 96.94 82 ILE A CA 1
ATOM 667 C C . ILE A 1 82 ? -0.137 4.598 0.300 1.00 96.94 82 ILE A C 1
ATOM 669 O O . ILE A 1 82 ? 0.156 4.647 -0.894 1.00 96.94 82 ILE A O 1
ATOM 673 N N . ARG A 1 83 ? 0.418 3.689 1.111 1.00 96.88 83 ARG A N 1
ATOM 674 C CA . ARG A 1 83 ? 1.419 2.723 0.641 1.00 96.88 83 ARG A CA 1
ATOM 675 C C . ARG A 1 83 ? 0.897 1.874 -0.522 1.00 96.88 83 ARG A C 1
ATOM 677 O O . ARG A 1 83 ? 1.609 1.739 -1.513 1.00 96.88 83 ARG A O 1
ATOM 684 N N . MET A 1 84 ? -0.322 1.346 -0.412 1.00 97.12 84 MET A N 1
ATOM 685 C CA . MET A 1 84 ? -0.949 0.504 -1.436 1.00 97.12 84 MET A CA 1
ATOM 686 C C . MET A 1 84 ? -1.273 1.249 -2.730 1.00 97.12 84 MET A C 1
ATOM 688 O O . MET A 1 84 ? -1.438 0.584 -3.740 1.00 97.12 84 MET A O 1
ATOM 692 N N . SER A 1 85 ? -1.350 2.582 -2.725 1.00 97.50 85 SER A N 1
ATOM 693 C CA . SER A 1 85 ? -1.675 3.402 -3.906 1.00 97.50 85 SER A CA 1
ATOM 694 C C . SER A 1 85 ? -0.476 4.133 -4.519 1.00 97.50 85 SER A C 1
ATOM 696 O O . SER A 1 85 ? -0.551 4.590 -5.655 1.00 97.50 85 SER A O 1
ATOM 698 N N . THR A 1 86 ? 0.647 4.251 -3.799 1.00 97.00 86 THR A N 1
ATOM 699 C CA . THR A 1 86 ? 1.768 5.118 -4.224 1.00 97.00 86 THR A CA 1
ATOM 700 C C . THR A 1 86 ? 3.134 4.443 -4.219 1.00 97.00 86 THR A C 1
ATOM 702 O O . THR A 1 86 ? 4.042 4.897 -4.916 1.00 97.00 86 THR A O 1
ATOM 705 N N . ARG A 1 87 ? 3.325 3.358 -3.456 1.00 96.62 87 ARG A N 1
ATOM 706 C CA . ARG A 1 87 ? 4.649 2.760 -3.260 1.00 96.62 87 ARG A CA 1
ATOM 707 C C . ARG A 1 87 ? 4.747 1.386 -3.930 1.00 96.62 87 ARG A C 1
ATOM 709 O O . ARG A 1 87 ? 4.229 0.413 -3.391 1.00 96.62 87 ARG A O 1
ATOM 716 N N . PRO A 1 88 ? 5.513 1.244 -5.027 1.00 96.75 88 PRO A N 1
ATOM 717 C CA . PRO A 1 88 ? 5.608 -0.014 -5.769 1.00 96.75 88 PRO A CA 1
ATOM 718 C C . PRO A 1 88 ? 6.538 -1.056 -5.122 1.00 96.75 88 PRO A C 1
ATOM 720 O O . PRO A 1 88 ? 6.802 -2.087 -5.723 1.00 96.75 88 PRO A O 1
ATOM 723 N N . THR A 1 89 ? 7.107 -0.816 -3.934 1.00 96.62 89 THR A N 1
ATOM 724 C CA . THR A 1 89 ? 8.048 -1.762 -3.303 1.00 96.62 89 THR A CA 1
ATOM 725 C C . THR A 1 89 ? 7.327 -3.066 -2.911 1.00 96.62 89 THR A C 1
ATOM 727 O O . THR A 1 89 ? 6.456 -2.976 -2.040 1.00 96.62 89 THR A O 1
ATOM 730 N N . PRO A 1 90 ? 7.686 -4.243 -3.475 1.00 93.94 90 PRO A N 1
ATOM 731 C CA . PRO A 1 90 ? 7.038 -5.532 -3.207 1.00 93.94 90 PRO A CA 1
ATOM 732 C C . PRO A 1 90 ? 7.061 -5.876 -1.720 1.00 93.94 90 PRO A C 1
ATOM 734 O O . PRO A 1 90 ? 8.134 -5.930 -1.118 1.00 93.94 90 PRO A O 1
ATOM 737 N N . PHE A 1 91 ? 5.888 -6.053 -1.115 1.00 93.38 91 PHE A N 1
ATOM 738 C CA . PHE A 1 91 ? 5.758 -6.475 0.280 1.00 93.38 91 PHE A CA 1
ATOM 739 C C . PHE A 1 91 ? 4.349 -6.993 0.564 1.00 93.38 91 PHE A C 1
ATOM 741 O O . PHE A 1 91 ? 3.383 -6.234 0.437 1.00 93.38 91 PHE A O 1
ATOM 748 N N . GLY A 1 92 ? 4.244 -8.257 0.981 1.00 89.94 92 GLY A N 1
ATOM 749 C CA . GLY A 1 92 ? 2.956 -8.908 1.217 1.00 89.94 92 GLY A CA 1
ATOM 750 C C . GLY A 1 92 ? 2.026 -8.747 0.013 1.00 89.94 92 GLY A C 1
ATOM 751 O O . GLY A 1 92 ? 2.459 -8.875 -1.129 1.00 89.94 92 GLY A O 1
ATOM 752 N N . LEU A 1 93 ? 0.771 -8.392 0.282 1.00 95.75 93 LEU A N 1
ATOM 753 C CA . LEU A 1 93 ? -0.237 -8.096 -0.740 1.00 95.75 93 LEU A CA 1
ATOM 754 C C . LEU A 1 93 ? -0.409 -6.587 -0.995 1.00 95.75 93 LEU A C 1
ATOM 756 O O . LEU A 1 93 ? -1.457 -6.162 -1.469 1.00 95.75 93 LEU A O 1
ATOM 760 N N . LEU A 1 94 ? 0.574 -5.746 -0.648 1.00 96.62 94 LEU A N 1
ATOM 761 C CA . LEU A 1 94 ? 0.472 -4.288 -0.843 1.00 96.62 94 LEU A CA 1
ATOM 762 C C . LEU A 1 94 ? 0.906 -3.826 -2.242 1.00 96.62 94 LEU A C 1
ATOM 764 O O . LEU A 1 94 ? 0.649 -2.685 -2.630 1.00 96.62 94 LEU A O 1
ATOM 768 N N . SER A 1 95 ? 1.602 -4.687 -2.974 1.00 96.44 95 SER A N 1
ATOM 769 C CA . SER A 1 95 ? 2.167 -4.419 -4.295 1.00 96.44 95 SER A CA 1
ATOM 770 C C . SER A 1 95 ? 2.495 -5.737 -4.993 1.00 96.44 95 SER A C 1
ATOM 772 O O . SER A 1 95 ? 2.757 -6.750 -4.345 1.00 96.44 95 SER A O 1
ATOM 774 N N . GLY A 1 96 ? 2.471 -5.717 -6.322 1.00 95.56 96 GLY A N 1
ATOM 775 C CA . GLY A 1 96 ? 2.759 -6.864 -7.175 1.00 95.56 96 GLY A CA 1
ATOM 776 C C . GLY A 1 96 ? 4.044 -6.690 -7.977 1.00 95.56 96 GLY A C 1
ATOM 777 O O . GLY A 1 96 ? 4.607 -5.593 -8.075 1.00 95.56 96 GLY A O 1
ATOM 778 N N . ILE A 1 97 ? 4.485 -7.793 -8.580 1.00 96.69 97 ILE A N 1
ATOM 779 C CA . ILE A 1 97 ? 5.566 -7.810 -9.564 1.00 96.69 97 ILE A CA 1
ATOM 780 C C . ILE A 1 97 ? 5.091 -8.455 -10.860 1.00 96.69 97 ILE A C 1
ATOM 782 O O . ILE A 1 97 ? 4.216 -9.318 -10.851 1.00 96.69 97 ILE A O 1
ATOM 786 N N . ASN A 1 98 ? 5.697 -8.052 -11.967 1.00 96.31 98 ASN A N 1
ATOM 787 C CA . ASN A 1 98 ? 5.538 -8.702 -13.259 1.00 96.31 98 ASN A CA 1
ATOM 788 C C . ASN A 1 98 ? 6.867 -8.652 -14.029 1.00 96.31 98 ASN A C 1
ATOM 790 O O . ASN A 1 98 ? 7.777 -7.904 -13.661 1.00 96.31 98 ASN A O 1
ATOM 794 N N . LEU A 1 99 ? 6.985 -9.443 -15.090 1.00 96.44 99 LEU A N 1
ATOM 795 C CA . LEU A 1 99 ? 8.088 -9.363 -16.037 1.00 96.44 99 LEU A CA 1
ATOM 796 C C . LEU A 1 99 ? 7.733 -8.374 -17.150 1.00 96.44 99 LEU A C 1
ATOM 798 O O . LEU A 1 99 ? 6.655 -8.432 -17.735 1.00 96.44 99 LEU A O 1
ATOM 802 N N . GLY A 1 100 ? 8.648 -7.452 -17.421 1.00 94.12 100 GLY A N 1
ATOM 803 C CA . GLY A 1 100 ? 8.616 -6.580 -18.586 1.00 94.12 100 GLY A CA 1
ATOM 804 C C . GLY A 1 100 ? 9.616 -7.048 -19.633 1.00 94.12 100 GLY A C 1
ATOM 805 O O . GLY A 1 100 ? 10.637 -7.646 -19.294 1.00 94.12 100 GLY A O 1
ATOM 806 N N . HIS A 1 101 ? 9.331 -6.739 -20.893 1.00 93.38 101 HIS A N 1
ATOM 807 C CA . HIS A 1 101 ? 10.197 -7.033 -22.030 1.00 93.38 101 HIS A CA 1
ATOM 808 C C . HIS A 1 101 ? 10.507 -5.745 -22.785 1.00 93.38 101 HIS A C 1
ATOM 810 O O . HIS A 1 101 ? 9.633 -4.891 -22.948 1.00 93.38 101 HIS A O 1
ATOM 816 N N . PHE A 1 102 ? 11.742 -5.617 -23.264 1.00 89.81 102 PHE A N 1
ATOM 817 C CA . PHE A 1 102 ? 12.094 -4.551 -24.195 1.00 89.81 102 PHE A CA 1
ATOM 818 C C . PHE A 1 102 ? 11.564 -4.897 -25.591 1.00 89.81 102 PHE A C 1
ATOM 820 O O . PHE A 1 102 ? 11.736 -6.020 -26.065 1.00 89.81 102 PHE A O 1
ATOM 827 N N . VAL A 1 103 ? 10.912 -3.934 -26.240 1.00 89.38 103 VAL A N 1
ATOM 828 C CA . VAL A 1 103 ? 10.354 -4.062 -27.593 1.00 89.38 103 VAL A CA 1
ATOM 829 C C . VAL A 1 103 ? 10.913 -2.960 -28.489 1.00 89.38 103 VAL A C 1
ATOM 831 O O . VAL A 1 103 ? 11.378 -1.934 -27.999 1.00 89.38 103 VAL A O 1
ATOM 834 N N . ASN A 1 104 ? 10.844 -3.156 -29.805 1.00 88.12 104 ASN A N 1
ATOM 835 C CA . ASN A 1 104 ? 11.337 -2.181 -30.786 1.00 88.12 104 ASN A CA 1
ATOM 836 C C . ASN A 1 104 ? 10.351 -1.027 -31.050 1.00 88.12 104 ASN A C 1
ATOM 838 O O . ASN A 1 104 ? 10.605 -0.181 -31.906 1.00 88.12 104 ASN A O 1
ATOM 842 N N . GLU A 1 105 ? 9.213 -0.998 -30.354 1.00 89.88 105 GLU A N 1
ATOM 843 C CA . GLU A 1 105 ? 8.265 0.108 -30.445 1.00 89.88 105 GLU A CA 1
ATOM 844 C C . GLU A 1 105 ? 8.763 1.307 -29.622 1.00 89.88 105 GLU A C 1
ATOM 846 O O . GLU A 1 105 ? 9.090 1.144 -28.443 1.00 89.88 105 GLU A O 1
ATOM 851 N N . PRO A 1 106 ? 8.809 2.520 -30.205 1.00 84.50 106 PRO A N 1
ATOM 852 C CA . PRO A 1 106 ? 9.278 3.702 -29.497 1.00 84.50 106 PRO A CA 1
ATOM 853 C C . PRO A 1 106 ? 8.313 4.079 -28.372 1.00 84.50 106 PRO A C 1
ATOM 855 O O . PRO A 1 106 ? 7.089 4.105 -28.551 1.00 84.50 106 PRO A O 1
ATOM 858 N N . THR A 1 107 ? 8.861 4.445 -27.215 1.00 85.44 107 THR A N 1
ATOM 859 C CA . THR A 1 107 ? 8.050 4.881 -26.079 1.00 85.44 107 THR A CA 1
ATOM 860 C C . THR A 1 107 ? 7.666 6.345 -26.276 1.00 85.44 107 THR A C 1
ATOM 862 O O . THR A 1 107 ? 8.513 7.238 -26.329 1.00 85.44 107 THR A O 1
ATOM 865 N N . ARG A 1 108 ? 6.362 6.622 -26.371 1.00 82.31 108 ARG A N 1
ATOM 866 C CA . ARG A 1 108 ? 5.847 7.993 -26.489 1.00 82.31 108 ARG A CA 1
ATOM 867 C C . ARG A 1 108 ? 5.678 8.603 -25.105 1.00 82.31 108 ARG A C 1
ATOM 869 O O . ARG A 1 108 ? 4.671 8.376 -24.437 1.00 82.31 108 ARG A O 1
ATOM 876 N N . LEU A 1 109 ? 6.652 9.401 -24.683 1.00 81.88 109 LEU A N 1
ATOM 877 C CA . LEU A 1 109 ? 6.592 10.115 -23.412 1.00 81.88 109 LEU A CA 1
ATOM 878 C C . LEU A 1 109 ? 6.056 11.528 -23.635 1.00 81.88 109 LEU A C 1
ATOM 880 O O . LEU A 1 109 ? 6.622 12.321 -24.392 1.00 81.88 109 LEU A O 1
ATOM 884 N N . LYS A 1 110 ? 4.968 11.867 -22.943 1.00 81.44 110 LYS A N 1
ATOM 885 C CA . LYS A 1 110 ? 4.478 13.243 -22.860 1.00 81.44 110 LYS A CA 1
ATOM 886 C C . LYS A 1 110 ? 5.045 13.891 -21.600 1.00 81.44 110 LYS A C 1
ATOM 888 O O . LYS A 1 110 ? 4.725 13.471 -20.493 1.00 81.44 110 LYS A O 1
ATOM 893 N N . VAL A 1 111 ? 5.874 14.916 -21.772 1.00 81.25 111 VAL A N 1
ATOM 894 C CA . VAL A 1 111 ? 6.436 15.707 -20.669 1.00 81.25 111 VAL A CA 1
ATOM 895 C C . VAL A 1 111 ? 5.868 17.118 -20.778 1.00 81.25 111 VAL A C 1
ATOM 897 O O . VAL A 1 111 ? 6.193 17.861 -21.705 1.00 81.25 111 VAL A O 1
ATOM 900 N N . GLY A 1 112 ? 4.967 17.477 -19.861 1.00 82.19 112 GLY A N 1
ATOM 901 C CA . GLY A 1 112 ? 4.190 18.715 -19.964 1.00 82.19 112 GLY A CA 1
ATOM 902 C C . GLY A 1 112 ? 3.314 18.725 -21.223 1.00 82.19 112 GLY A C 1
ATOM 903 O O . GLY A 1 112 ? 2.561 17.783 -21.468 1.00 82.19 112 GLY A O 1
ATOM 904 N N . ASN A 1 113 ? 3.430 19.773 -22.044 1.00 77.94 113 ASN A N 1
ATOM 905 C CA . ASN A 1 113 ? 2.693 19.900 -23.309 1.00 77.94 113 ASN A CA 1
ATOM 906 C C . ASN A 1 113 ? 3.456 19.379 -24.540 1.00 77.94 113 ASN A C 1
ATOM 908 O O . ASN A 1 113 ? 2.938 19.467 -25.650 1.00 77.94 113 ASN A O 1
ATOM 912 N N . S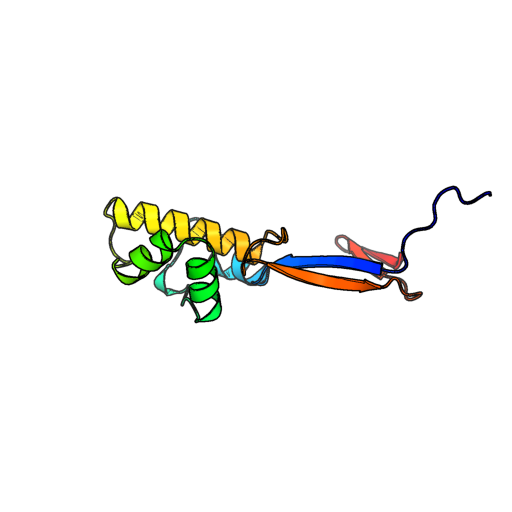ER A 1 114 ? 4.644 18.799 -24.359 1.00 69.81 114 SER A N 1
ATOM 913 C CA . SER A 1 114 ? 5.480 18.315 -25.460 1.00 69.81 114 SER A CA 1
ATOM 914 C C . SER A 1 114 ? 5.523 16.789 -25.493 1.00 69.81 114 SER A C 1
ATOM 916 O O . SER A 1 114 ? 5.721 16.139 -24.464 1.00 69.81 114 SER A O 1
ATOM 918 N N . ILE A 1 115 ? 5.365 16.208 -26.684 1.00 71.88 115 ILE A N 1
ATOM 919 C CA . ILE A 1 115 ? 5.554 14.770 -26.918 1.00 71.88 115 ILE A CA 1
ATOM 920 C C . ILE A 1 115 ? 6.992 14.55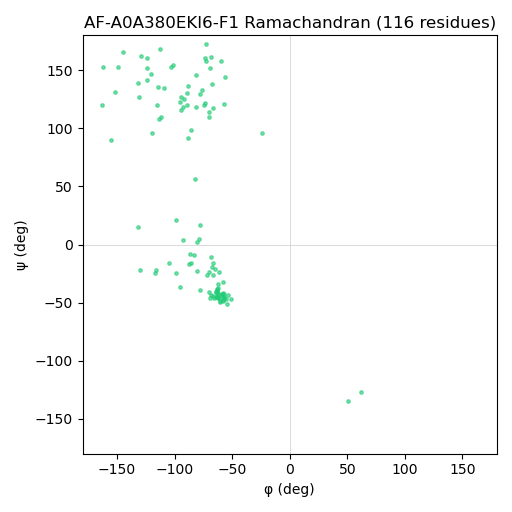2 -27.392 1.00 71.88 115 ILE A C 1
ATOM 922 O O . ILE A 1 115 ? 7.430 15.194 -28.347 1.00 71.88 115 ILE A O 1
ATOM 926 N N . LYS A 1 116 ? 7.722 13.651 -26.730 1.00 70.31 116 LYS A N 1
ATOM 927 C CA . LYS A 1 116 ? 9.034 13.166 -27.171 1.00 70.31 116 LYS A CA 1
ATOM 928 C C . LYS A 1 116 ? 8.936 11.682 -27.515 1.00 70.31 116 LYS A C 1
ATOM 930 O O . LYS A 1 116 ? 8.341 10.909 -26.766 1.00 70.31 116 LYS A O 1
ATOM 935 N N . ASN A 1 117 ? 9.539 11.307 -28.637 1.00 67.81 117 ASN A N 1
ATOM 936 C CA . ASN A 1 117 ? 9.749 9.910 -28.997 1.00 67.81 117 ASN A CA 1
ATOM 937 C C . ASN A 1 117 ? 11.119 9.499 -28.456 1.00 67.81 117 ASN A C 1
ATOM 939 O O . ASN A 1 117 ? 12.104 10.191 -28.729 1.00 67.81 117 ASN A O 1
ATOM 943 N N . MET A 1 118 ? 11.153 8.427 -27.671 1.00 61.34 118 MET A N 1
ATOM 944 C CA . MET A 1 118 ? 12.371 7.792 -27.169 1.00 61.34 118 MET A CA 1
ATOM 945 C C . MET A 1 118 ? 12.441 6.352 -27.654 1.00 61.34 118 MET A C 1
ATOM 947 O O . MET A 1 118 ? 11.367 5.705 -27.714 1.00 61.34 118 MET A O 1
#